Protein AF-A0A8E5NIB9-F1 (afdb_monomer_lite)

Foldseek 3Di:
DCPPVNVVVVVVVVVVVVVPPPPPPPDPPPPPPPPVLDQCADAQDWDDDQNWIWGAHRVNRDIDIDDDPHDPQPLPQAQADAQDWDDDQPWIWGQHNVSGHIDIDDDDHDPPRD

pLDDT: mean 79.32, std 16.33, range [44.59, 98.38]

Organism: Schistocerca gregaria (NCBI:txid7010)

Secondary structure (DSSP, 8-state):
---HHHHHHHHHHHHHHHHTT-------------------S-TT-EEEETTEEEEE-TTSS-EEE----------------TT-EEEETTEEEEE-TTSS-EEE--PPPPTT--

Radius of gyration: 38.06 Å; chains: 1; bounding box: 43×53×111 Å

Structure (mmCIF, N/CA/C/O backbone):
data_AF-A0A8E5NIB9-F1
#
_entry.id   AF-A0A8E5NIB9-F1
#
loop_
_atom_site.group_PDB
_atom_site.id
_atom_site.type_symbol
_atom_site.label_atom_id
_atom_site.label_alt_id
_atom_site.label_comp_id
_atom_site.label_asym_id
_atom_site.label_entity_id
_atom_site.label_seq_id
_atom_site.pdbx_PDB_ins_code
_atom_site.Cartn_x
_atom_site.Cartn_y
_atom_site.Cartn_z
_atom_site.occupancy
_atom_site.B_iso_or_equiv
_atom_site.auth_seq_id
_atom_site.auth_comp_id
_atom_site.auth_asym_id
_atom_site.auth_atom_id
_atom_site.pdbx_PDB_model_num
ATOM 1 N N . MET A 1 1 ? 0.857 -34.762 -92.257 1.00 48.03 1 MET A N 1
ATOM 2 C CA . MET A 1 1 ? 1.531 -33.450 -92.155 1.00 48.03 1 MET A CA 1
ATOM 3 C C . MET A 1 1 ? 1.105 -32.789 -90.852 1.00 48.03 1 MET A C 1
ATOM 5 O O . MET A 1 1 ? 0.059 -32.159 -90.814 1.00 48.03 1 MET A O 1
ATOM 9 N N . VAL A 1 2 ? 1.856 -32.973 -89.764 1.00 44.59 2 VAL A N 1
ATOM 10 C CA . VAL A 1 2 ? 1.650 -32.146 -88.565 1.00 44.59 2 VAL A CA 1
ATOM 11 C C . VAL A 1 2 ? 2.333 -30.818 -88.863 1.00 44.59 2 VAL A C 1
ATOM 13 O O . VAL A 1 2 ? 3.548 -30.775 -89.050 1.00 44.59 2 VAL A O 1
ATOM 16 N N . SER A 1 3 ? 1.538 -29.764 -89.045 1.00 47.09 3 SER A N 1
ATOM 17 C CA . SER A 1 3 ? 2.038 -28.428 -89.373 1.00 47.09 3 SER A CA 1
ATOM 18 C C . SER A 1 3 ? 3.094 -28.003 -88.350 1.00 47.09 3 SER A C 1
ATOM 20 O O . SER A 1 3 ? 2.879 -28.143 -87.146 1.00 47.09 3 SER A O 1
ATOM 22 N N . ARG A 1 4 ? 4.226 -27.452 -88.806 1.00 57.16 4 ARG A N 1
ATOM 23 C CA . ARG A 1 4 ? 5.305 -26.946 -87.928 1.00 57.16 4 ARG A CA 1
ATOM 24 C C . ARG A 1 4 ? 4.785 -25.892 -86.934 1.00 57.16 4 ARG A C 1
ATOM 26 O O . ARG A 1 4 ? 5.357 -25.732 -85.862 1.00 57.16 4 ARG A O 1
ATOM 33 N N . THR A 1 5 ? 3.659 -25.246 -87.252 1.00 54.97 5 THR A N 1
ATOM 34 C CA . THR A 1 5 ? 2.921 -24.337 -86.361 1.00 54.97 5 THR A CA 1
ATOM 35 C C . THR A 1 5 ? 2.242 -25.049 -85.187 1.00 54.97 5 THR A C 1
ATOM 37 O O . THR A 1 5 ? 2.231 -24.510 -84.085 1.00 54.97 5 THR A O 1
ATOM 40 N N . ALA A 1 6 ? 1.738 -26.273 -85.378 1.00 57.00 6 ALA A N 1
ATOM 41 C CA . ALA A 1 6 ? 1.125 -27.074 -84.317 1.00 57.00 6 ALA A CA 1
ATOM 42 C C . ALA A 1 6 ? 2.178 -27.589 -83.323 1.00 57.00 6 ALA A C 1
ATOM 44 O O . ALA A 1 6 ? 1.946 -27.564 -82.121 1.00 57.00 6 ALA A O 1
ATOM 45 N N . ALA A 1 7 ? 3.364 -27.980 -83.805 1.00 60.34 7 ALA A N 1
ATOM 46 C CA . ALA A 1 7 ? 4.467 -28.406 -82.940 1.00 60.34 7 ALA A CA 1
ATOM 47 C C . ALA A 1 7 ? 5.007 -27.254 -82.068 1.00 60.34 7 ALA A C 1
ATOM 49 O O . ALA A 1 7 ? 5.250 -27.451 -80.879 1.00 60.34 7 ALA A O 1
ATOM 50 N N . LEU A 1 8 ? 5.133 -26.043 -82.631 1.00 59.66 8 LEU A N 1
ATOM 51 C CA . LEU A 1 8 ? 5.525 -24.844 -81.879 1.00 59.66 8 LEU A CA 1
ATOM 52 C C . LEU A 1 8 ? 4.464 -24.452 -80.836 1.00 59.66 8 LEU A C 1
ATOM 54 O O . LEU A 1 8 ? 4.809 -24.145 -79.700 1.00 59.66 8 LEU A O 1
ATOM 58 N N . ALA A 1 9 ? 3.177 -24.507 -81.200 1.00 59.38 9 ALA A N 1
ATOM 59 C CA . ALA A 1 9 ? 2.072 -24.201 -80.291 1.00 59.38 9 ALA A CA 1
ATOM 60 C C . ALA A 1 9 ? 1.988 -25.192 -79.116 1.00 59.38 9 ALA A C 1
ATOM 62 O O . ALA A 1 9 ? 1.795 -24.773 -77.980 1.00 59.38 9 ALA A O 1
ATOM 63 N N . VAL A 1 10 ? 2.203 -26.490 -79.360 1.00 61.59 10 VAL A N 1
ATOM 64 C CA . VAL A 1 10 ? 2.234 -27.521 -78.305 1.00 61.59 10 VAL A CA 1
ATOM 65 C C . VAL A 1 10 ? 3.425 -27.320 -77.358 1.00 61.59 10 VAL A C 1
ATOM 67 O O . VAL A 1 10 ? 3.265 -27.473 -76.149 1.00 61.59 10 VAL A O 1
ATOM 70 N N . LEU A 1 11 ? 4.591 -26.909 -77.875 1.00 62.16 11 LEU A N 1
ATOM 71 C CA . LEU A 1 11 ? 5.771 -26.605 -77.057 1.00 62.16 11 LEU A CA 1
ATOM 72 C C . LEU A 1 11 ? 5.550 -25.371 -76.164 1.00 62.16 11 LEU A C 1
ATOM 74 O O . LEU A 1 11 ? 5.923 -25.381 -74.995 1.00 62.16 11 LEU A O 1
ATOM 78 N N . VAL A 1 12 ? 4.904 -24.326 -76.694 1.00 61.62 12 VAL A N 1
ATOM 79 C CA . VAL A 1 12 ? 4.561 -23.110 -75.938 1.00 61.62 12 VAL A CA 1
ATOM 80 C C . VAL A 1 12 ? 3.513 -23.409 -74.863 1.00 61.62 12 VAL A C 1
ATOM 82 O O . VAL A 1 12 ? 3.677 -22.972 -73.730 1.00 61.62 12 VAL A O 1
ATOM 85 N N . VAL A 1 13 ? 2.483 -24.209 -75.162 1.00 62.38 13 VAL A N 1
ATOM 86 C CA . VAL A 1 13 ? 1.478 -24.635 -74.169 1.00 62.38 13 VAL A CA 1
ATOM 87 C C . VAL A 1 13 ? 2.112 -25.487 -73.064 1.00 62.38 13 VAL A C 1
ATOM 89 O O . VAL A 1 13 ? 1.822 -25.266 -71.892 1.00 62.38 13 VAL A O 1
ATOM 92 N N . ALA A 1 14 ? 3.027 -26.404 -73.401 1.00 61.72 14 ALA A N 1
ATOM 93 C CA . ALA A 1 14 ? 3.757 -27.200 -72.411 1.00 61.72 14 ALA A CA 1
ATOM 94 C C . ALA A 1 14 ? 4.663 -26.337 -71.509 1.00 61.72 14 ALA A C 1
ATOM 96 O O . ALA A 1 14 ? 4.704 -26.554 -70.300 1.00 61.72 14 ALA A O 1
ATOM 97 N N . LEU A 1 15 ? 5.340 -25.328 -72.071 1.00 62.53 15 LEU A N 1
ATOM 98 C CA . LEU A 1 15 ? 6.161 -24.373 -71.314 1.00 62.53 15 LEU A CA 1
ATOM 99 C C . LEU A 1 15 ? 5.321 -23.463 -70.403 1.00 62.53 15 LEU A C 1
ATOM 101 O O . LEU A 1 15 ? 5.733 -23.186 -69.279 1.00 62.53 15 LEU A O 1
ATOM 105 N N . VAL A 1 16 ? 4.134 -23.037 -70.851 1.00 59.69 16 VAL A N 1
ATOM 106 C CA . VAL A 1 16 ? 3.194 -22.247 -70.035 1.00 59.69 16 VAL A CA 1
ATOM 107 C C . VAL A 1 16 ? 2.632 -23.086 -68.881 1.00 59.69 16 VAL A C 1
ATOM 109 O O . VAL A 1 16 ? 2.581 -22.601 -67.756 1.00 59.69 16 VAL A O 1
ATOM 112 N N . LEU A 1 17 ? 2.289 -24.359 -69.116 1.00 55.16 17 LEU A N 1
ATOM 113 C CA . LEU A 1 17 ? 1.798 -25.272 -68.073 1.00 55.16 17 LEU A CA 1
ATOM 114 C C . LEU A 1 17 ? 2.870 -25.609 -67.020 1.00 55.16 17 LEU A C 1
ATOM 116 O O . LEU A 1 17 ? 2.547 -25.707 -65.838 1.00 55.16 17 LEU A O 1
ATOM 120 N N . LEU A 1 18 ? 4.142 -25.727 -67.421 1.00 55.50 18 LEU A N 1
ATOM 121 C CA . LEU A 1 18 ? 5.273 -25.938 -66.503 1.00 55.50 18 LEU A CA 1
ATOM 122 C C . LEU A 1 18 ? 5.557 -24.722 -65.601 1.00 55.50 18 LEU A C 1
ATOM 124 O O . LEU A 1 18 ? 6.131 -24.885 -64.527 1.00 55.50 18 LEU A O 1
ATOM 128 N N . ALA A 1 19 ? 5.136 -23.516 -65.996 1.00 57.28 19 ALA A N 1
ATOM 129 C CA . ALA A 1 19 ? 5.308 -22.294 -65.207 1.00 57.28 19 ALA A CA 1
ATOM 130 C C . ALA A 1 19 ? 4.188 -22.056 -64.168 1.00 57.28 19 ALA A C 1
ATOM 132 O O . ALA A 1 19 ? 4.348 -21.222 -63.276 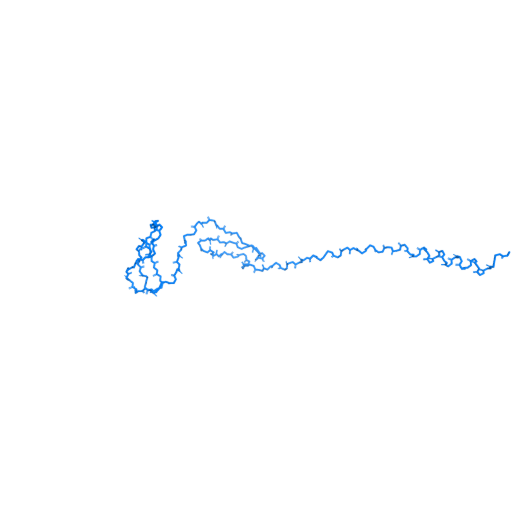1.00 57.28 19 ALA A O 1
ATOM 133 N N . CYS A 1 20 ? 3.065 -22.783 -64.242 1.00 56.25 20 CYS A N 1
ATOM 134 C CA . CYS A 1 20 ? 1.903 -22.590 -63.362 1.00 56.25 20 CYS A CA 1
ATOM 135 C C . CYS A 1 20 ? 2.015 -23.273 -61.983 1.00 56.25 20 CYS A C 1
ATOM 137 O O . CYS A 1 20 ? 1.131 -23.089 -61.150 1.00 56.25 20 CYS A O 1
ATOM 139 N N . CYS A 1 21 ? 3.076 -24.045 -61.715 1.00 52.44 21 CYS A N 1
ATOM 140 C CA . CYS A 1 21 ? 3.280 -24.732 -60.430 1.00 52.44 21 CYS A CA 1
ATOM 141 C C . CYS A 1 21 ? 4.036 -23.909 -59.373 1.00 52.44 21 CYS A C 1
ATOM 143 O O . CYS A 1 21 ? 4.394 -24.456 -58.331 1.00 52.44 21 CYS A O 1
ATOM 145 N N . ASN A 1 22 ? 4.235 -22.604 -59.580 1.00 60.31 22 ASN A N 1
ATOM 146 C CA . ASN A 1 22 ? 4.681 -21.719 -58.504 1.00 60.31 22 ASN A CA 1
ATOM 147 C C . ASN A 1 22 ? 3.487 -21.392 -57.601 1.00 60.31 22 ASN A C 1
ATOM 149 O O . ASN A 1 22 ? 2.918 -20.304 -57.634 1.00 60.31 22 ASN A O 1
ATOM 153 N N . ALA A 1 23 ? 3.072 -22.385 -56.818 1.00 57.72 23 ALA A N 1
ATOM 154 C CA . ALA A 1 23 ? 2.309 -22.135 -55.616 1.00 57.72 23 ALA A CA 1
ATOM 155 C C . ALA A 1 23 ? 3.243 -21.396 -54.655 1.00 57.72 23 ALA A C 1
ATOM 157 O O . ALA A 1 23 ? 4.061 -22.027 -53.994 1.00 57.72 23 ALA A O 1
ATOM 158 N N . ASP A 1 24 ? 3.147 -20.071 -54.593 1.00 60.97 24 ASP A N 1
ATOM 159 C CA . ASP A 1 24 ? 3.592 -19.353 -53.405 1.00 60.97 24 ASP A CA 1
ATOM 160 C C . ASP A 1 24 ? 2.634 -19.758 -52.278 1.00 60.97 24 ASP A C 1
ATOM 162 O O . ASP A 1 24 ? 1.449 -19.399 -52.326 1.00 60.97 24 ASP A O 1
ATOM 166 N N . PRO A 1 25 ? 3.071 -20.532 -51.265 1.00 57.53 25 PRO A N 1
ATOM 167 C CA . PRO A 1 25 ? 2.267 -20.654 -50.075 1.00 57.53 25 PRO A CA 1
ATOM 168 C C . PRO A 1 25 ? 2.284 -19.264 -49.454 1.00 57.53 25 PRO A C 1
ATOM 170 O O . PRO A 1 25 ? 3.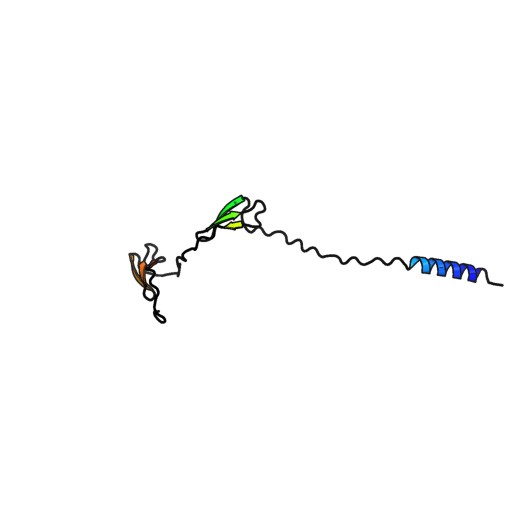318 -18.806 -48.971 1.00 57.53 25 PRO A O 1
ATOM 173 N N . ALA A 1 26 ? 1.142 -18.580 -49.494 1.00 59.88 26 ALA A N 1
ATOM 174 C CA . ALA A 1 26 ? 0.896 -17.433 -48.646 1.00 59.88 26 ALA A CA 1
ATOM 175 C C . ALA A 1 26 ? 1.165 -17.883 -47.205 1.00 59.88 26 ALA A C 1
ATOM 177 O O . ALA A 1 26 ? 0.319 -18.499 -46.554 1.00 59.88 26 ALA A O 1
ATOM 178 N N . ALA A 1 27 ? 2.391 -17.646 -46.739 1.00 63.06 27 ALA A N 1
ATOM 179 C CA . ALA A 1 27 ? 2.744 -17.808 -45.352 1.00 63.06 27 ALA A CA 1
ATOM 180 C C . ALA A 1 27 ? 1.766 -16.916 -44.585 1.00 63.06 27 ALA A C 1
ATOM 182 O O . ALA A 1 27 ? 1.610 -15.743 -44.943 1.00 63.06 27 ALA A O 1
ATOM 183 N N . PRO A 1 28 ? 1.054 -17.435 -43.573 1.00 62.03 28 PRO A N 1
ATOM 184 C CA . PRO A 1 28 ? 0.247 -16.568 -42.748 1.00 62.03 28 PRO A CA 1
ATOM 185 C C . PRO A 1 28 ? 1.220 -15.591 -42.097 1.00 62.03 28 PRO A C 1
ATOM 187 O O . P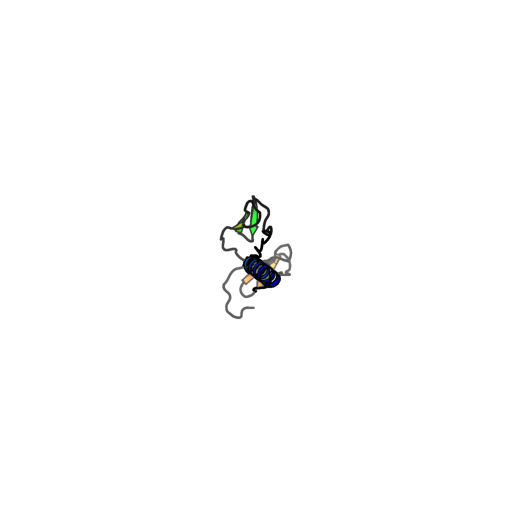RO A 1 28 ? 2.073 -16.001 -41.308 1.00 62.03 28 PRO A O 1
ATOM 190 N N . GLU A 1 29 ? 1.125 -14.308 -42.448 1.00 63.31 29 GLU A N 1
ATOM 191 C CA . GLU A 1 29 ? 1.809 -13.257 -41.714 1.00 63.31 29 GLU A CA 1
ATOM 192 C C . GLU A 1 29 ? 1.302 -13.330 -40.275 1.00 63.31 29 GLU A C 1
ATOM 194 O O . GLU A 1 29 ? 0.237 -12.811 -39.923 1.00 63.31 29 GLU A O 1
ATOM 199 N N . THR A 1 30 ? 2.040 -14.031 -39.416 1.00 65.19 30 THR A N 1
ATOM 200 C CA . THR A 1 30 ? 1.823 -13.966 -37.983 1.00 65.19 30 THR A CA 1
ATOM 201 C C . THR A 1 30 ? 2.080 -12.522 -37.610 1.00 65.19 30 THR A C 1
ATOM 203 O O . THR A 1 30 ? 3.230 -12.102 -37.491 1.00 65.19 30 THR A O 1
ATOM 206 N N . LYS A 1 31 ? 1.009 -11.739 -37.452 1.00 69.50 31 LYS A N 1
ATOM 207 C CA . LYS A 1 31 ? 1.069 -10.428 -36.814 1.00 69.50 31 LYS A CA 1
ATOM 208 C C . LYS A 1 31 ? 1.552 -10.655 -35.387 1.00 69.50 31 LYS A C 1
ATOM 210 O O . LYS A 1 31 ? 0.748 -10.806 -34.466 1.00 69.50 31 LYS A O 1
ATOM 215 N N . VAL A 1 32 ? 2.870 -10.720 -35.204 1.00 70.94 32 VAL A N 1
ATOM 216 C CA . VAL A 1 32 ? 3.506 -10.719 -33.894 1.00 70.94 32 VAL A CA 1
ATOM 217 C C . VAL A 1 32 ? 3.113 -9.389 -33.284 1.00 70.94 32 VAL A C 1
ATOM 219 O O . VAL A 1 32 ? 3.613 -8.331 -33.662 1.00 70.94 32 VAL A O 1
ATOM 222 N N . ARG A 1 33 ? 2.141 -9.425 -32.372 1.00 71.31 33 ARG A N 1
ATOM 223 C CA . ARG A 1 33 ? 1.810 -8.269 -31.552 1.00 71.31 33 ARG A CA 1
ATOM 224 C C . ARG A 1 33 ? 3.011 -8.036 -30.650 1.00 71.31 33 ARG A C 1
ATOM 226 O O . ARG A 1 33 ? 3.057 -8.555 -29.538 1.00 71.31 33 ARG A O 1
ATOM 233 N N . VAL A 1 34 ? 3.978 -7.257 -31.128 1.00 64.06 34 VAL A N 1
ATOM 234 C CA . VAL A 1 34 ? 5.013 -6.663 -30.288 1.00 64.06 34 VAL A CA 1
ATOM 235 C C . VAL A 1 34 ? 4.276 -5.678 -29.388 1.00 64.06 34 VAL A C 1
ATOM 237 O O . VAL A 1 34 ? 4.127 -4.499 -29.701 1.00 64.06 34 VAL A O 1
ATOM 240 N N . ARG A 1 35 ? 3.717 -6.179 -28.280 1.00 69.88 35 ARG A N 1
ATOM 241 C CA . ARG A 1 35 ? 3.272 -5.313 -27.196 1.00 69.88 35 ARG A CA 1
ATOM 242 C C . ARG A 1 35 ? 4.542 -4.641 -26.709 1.00 69.88 35 ARG A C 1
ATOM 244 O O . ARG A 1 35 ? 5.340 -5.272 -26.021 1.00 69.88 35 ARG A O 1
ATOM 251 N N . ARG A 1 36 ? 4.760 -3.392 -27.130 1.00 69.94 36 ARG A N 1
ATOM 252 C CA . ARG A 1 36 ? 5.786 -2.531 -26.545 1.00 69.94 36 ARG A CA 1
ATOM 253 C C . ARG A 1 36 ? 5.582 -2.635 -25.042 1.00 69.94 36 ARG A C 1
ATOM 255 O O . ARG A 1 36 ? 4.500 -2.301 -24.566 1.00 69.94 36 ARG A O 1
ATOM 262 N N . ALA A 1 37 ? 6.546 -3.228 -24.343 1.00 68.38 37 ALA A N 1
ATOM 263 C CA . ALA A 1 37 ? 6.388 -3.515 -22.932 1.00 68.38 37 ALA A CA 1
ATOM 264 C C . ALA A 1 37 ? 6.214 -2.174 -22.217 1.00 68.38 37 ALA A C 1
ATOM 266 O O . ALA A 1 37 ? 7.130 -1.351 -22.177 1.00 68.38 37 ALA A O 1
ATOM 267 N N . GLU A 1 38 ? 4.986 -1.901 -21.788 1.00 81.38 38 GLU A N 1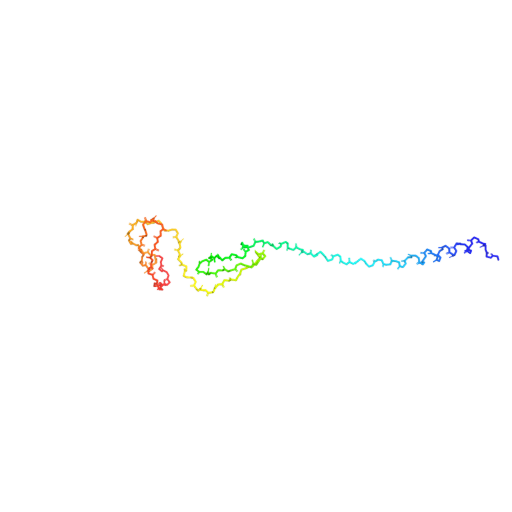
ATOM 268 C CA . GLU A 1 38 ? 4.637 -0.625 -21.191 1.00 81.38 38 GLU A CA 1
ATOM 269 C C . GLU A 1 38 ? 5.388 -0.508 -19.867 1.00 81.38 38 GLU A C 1
ATOM 271 O O . GLU A 1 38 ? 5.370 -1.431 -19.045 1.00 81.38 38 GLU A O 1
ATOM 276 N N . LYS A 1 39 ? 6.103 0.605 -19.679 1.00 83.81 39 LYS A N 1
ATOM 277 C CA . LYS A 1 39 ? 6.808 0.849 -18.423 1.00 83.81 39 LYS A CA 1
ATOM 278 C C . LYS A 1 39 ? 5.769 1.007 -17.319 1.00 83.81 39 LYS A C 1
ATOM 280 O O . LYS A 1 39 ? 5.009 1.969 -17.304 1.00 83.81 39 LYS A O 1
ATOM 285 N N . ARG A 1 40 ? 5.758 0.052 -16.397 1.00 90.88 40 ARG A N 1
ATOM 286 C CA . ARG A 1 40 ? 4.838 -0.039 -15.262 1.00 90.88 40 ARG A CA 1
ATOM 287 C C . ARG A 1 40 ? 5.439 0.523 -13.976 1.00 90.88 40 ARG A C 1
ATOM 289 O O . ARG A 1 40 ? 4.703 0.875 -13.059 1.00 90.88 40 ARG A O 1
ATOM 296 N N . CYS A 1 41 ? 6.765 0.587 -13.900 1.00 95.75 41 CYS A N 1
ATOM 297 C CA . CYS A 1 41 ? 7.511 1.165 -12.788 1.00 95.75 41 CYS A CA 1
ATOM 298 C C . CYS A 1 41 ? 8.883 1.676 -13.253 1.00 95.75 41 CYS A C 1
ATOM 300 O O . CYS A 1 41 ? 9.357 1.330 -14.337 1.00 95.75 41 CYS A O 1
ATOM 302 N N . THR A 1 42 ? 9.529 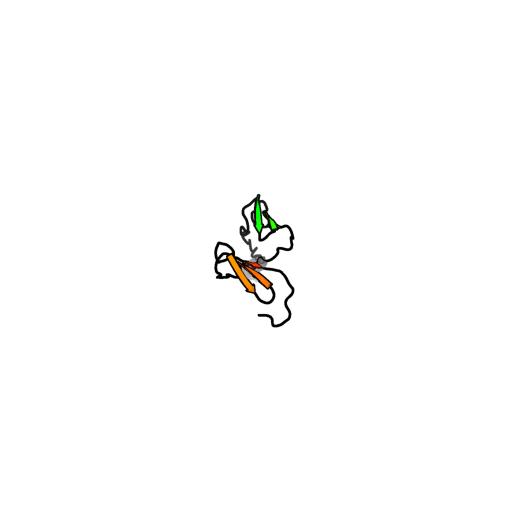2.513 -12.438 1.00 96.62 42 THR A N 1
ATOM 303 C CA . THR A 1 42 ? 10.879 3.011 -12.730 1.00 96.62 42 THR A CA 1
ATOM 304 C C . THR A 1 42 ? 11.899 1.876 -12.560 1.00 96.62 42 THR A C 1
ATOM 306 O O . THR A 1 42 ? 11.975 1.305 -11.467 1.00 96.62 42 THR A O 1
ATOM 309 N N . PRO A 1 43 ? 12.692 1.545 -13.597 1.00 97.38 43 PRO A N 1
ATOM 310 C CA . PRO A 1 43 ? 13.701 0.491 -13.544 1.00 97.38 43 PRO A CA 1
ATOM 311 C C . PRO A 1 43 ? 14.588 0.504 -12.302 1.00 97.38 43 PRO A C 1
ATOM 313 O O . PRO A 1 43 ? 15.087 1.557 -11.913 1.00 97.38 43 PRO A O 1
ATOM 316 N N . ASN A 1 44 ? 14.820 -0.676 -11.719 1.00 96.75 44 ASN A N 1
ATOM 317 C CA . ASN A 1 44 ? 15.693 -0.886 -10.553 1.00 96.75 44 ASN A CA 1
ATOM 318 C C . ASN A 1 44 ? 15.348 -0.035 -9.315 1.00 96.75 44 ASN A C 1
ATOM 320 O O . ASN A 1 44 ? 16.195 0.170 -8.447 1.00 96.75 44 ASN A O 1
ATOM 324 N N . THR A 1 45 ? 14.117 0.469 -9.210 1.00 98.06 45 THR A N 1
ATOM 325 C CA . THR A 1 45 ? 13.679 1.224 -8.029 1.00 98.06 45 THR A CA 1
ATOM 326 C C . THR A 1 45 ? 12.931 0.351 -7.030 1.00 98.06 45 THR A C 1
ATOM 328 O O . THR A 1 45 ? 12.329 -0.669 -7.377 1.00 98.06 45 THR A O 1
ATOM 331 N N . THR A 1 46 ? 12.949 0.789 -5.771 1.00 97.94 46 THR A N 1
ATOM 332 C CA . THR A 1 46 ? 12.080 0.269 -4.714 1.00 97.94 46 THR A CA 1
ATOM 333 C C . THR A 1 46 ? 11.040 1.324 -4.366 1.00 97.94 46 THR A C 1
ATOM 335 O O . THR A 1 46 ? 11.377 2.490 -4.174 1.00 97.94 46 THR A O 1
ATOM 338 N N . PHE A 1 47 ? 9.777 0.921 -4.274 1.00 97.19 47 PHE A N 1
ATOM 339 C CA . PHE A 1 47 ? 8.660 1.815 -3.977 1.00 97.19 47 PHE A CA 1
ATOM 340 C C . PHE A 1 47 ? 7.667 1.165 -3.013 1.00 97.19 47 PHE A C 1
ATOM 342 O O . PHE A 1 47 ? 7.734 -0.033 -2.722 1.00 97.19 47 PHE A O 1
ATOM 349 N N . LYS A 1 48 ? 6.744 1.971 -2.486 1.00 94.75 48 LYS A N 1
ATOM 350 C CA . LYS A 1 48 ? 5.657 1.502 -1.625 1.00 94.75 48 LYS A CA 1
ATOM 351 C C . LYS A 1 48 ? 4.355 1.449 -2.410 1.00 94.75 48 LYS A C 1
ATOM 353 O O . LYS A 1 48 ? 3.971 2.437 -3.028 1.00 94.75 48 LYS A O 1
ATOM 358 N N . LYS A 1 49 ? 3.675 0.305 -2.356 1.00 90.75 49 LYS A N 1
ATOM 359 C CA . LYS A 1 49 ? 2.279 0.162 -2.775 1.00 90.75 49 LYS A CA 1
ATOM 360 C C . LYS A 1 49 ? 1.486 -0.244 -1.545 1.00 90.75 49 LYS A C 1
ATOM 362 O O . LYS A 1 49 ? 1.713 -1.322 -0.995 1.00 90.75 49 LYS A O 1
ATOM 367 N N . ASP A 1 50 ? 0.625 0.649 -1.077 1.00 88.19 50 ASP A N 1
ATOM 368 C CA . ASP A 1 50 ? 0.013 0.545 0.246 1.00 88.19 50 ASP A CA 1
ATOM 369 C C . ASP A 1 50 ? 1.101 0.386 1.328 1.00 88.19 50 ASP A C 1
ATOM 371 O O . ASP A 1 50 ? 2.066 1.149 1.385 1.00 88.19 50 ASP A O 1
ATOM 375 N N . CYS A 1 51 ? 0.986 -0.628 2.183 1.00 91.12 51 CYS A N 1
ATOM 376 C CA . CYS A 1 51 ? 2.001 -0.975 3.175 1.00 91.12 51 CYS A CA 1
ATOM 377 C C . CYS A 1 51 ? 3.122 -1.882 2.628 1.00 91.12 51 CYS A C 1
ATOM 379 O O . CYS A 1 51 ? 4.097 -2.153 3.339 1.00 91.12 51 CYS A O 1
ATOM 381 N N . ASN A 1 52 ? 2.999 -2.366 1.390 1.00 95.31 52 ASN A N 1
ATOM 382 C CA . ASN A 1 52 ? 3.927 -3.319 0.799 1.00 95.31 52 ASN A CA 1
ATOM 383 C C . ASN A 1 52 ? 5.130 -2.630 0.159 1.00 95.31 52 ASN A C 1
ATOM 385 O O . ASN A 1 52 ? 5.011 -1.578 -0.467 1.00 95.31 52 ASN A O 1
ATOM 389 N N . THR A 1 53 ? 6.305 -3.238 0.326 1.00 97.50 53 THR A N 1
ATOM 390 C CA . THR A 1 53 ? 7.524 -2.834 -0.384 1.00 97.50 53 THR A CA 1
ATOM 391 C C . THR A 1 53 ? 7.583 -3.587 -1.699 1.00 97.50 53 THR A C 1
ATOM 393 O O . THR A 1 53 ? 7.461 -4.811 -1.694 1.00 97.50 53 THR A O 1
ATOM 396 N N . CYS A 1 54 ? 7.785 -2.867 -2.796 1.00 98.25 54 CYS A N 1
ATOM 397 C CA . CYS A 1 54 ? 7.886 -3.421 -4.136 1.00 98.25 54 CYS A CA 1
ATOM 398 C C . CYS A 1 54 ? 9.243 -3.096 -4.755 1.00 98.25 54 CYS A C 1
ATOM 400 O O . CYS A 1 54 ? 9.714 -1.967 -4.625 1.00 98.25 54 CYS A O 1
ATOM 402 N N . SER A 1 55 ? 9.828 -4.051 -5.473 1.00 98.38 55 SER A N 1
ATOM 403 C CA . SER A 1 55 ? 11.059 -3.871 -6.249 1.00 98.38 55 SER A CA 1
ATOM 404 C C . SER A 1 55 ? 10.754 -4.028 -7.735 1.00 98.38 55 SER A C 1
ATOM 406 O O . SER A 1 55 ? 10.171 -5.031 -8.150 1.00 98.38 55 SER A O 1
ATOM 408 N N . CYS A 1 56 ? 11.117 -3.017 -8.522 1.00 98.31 56 CYS A N 1
ATOM 409 C CA . CYS A 1 56 ? 10.922 -2.988 -9.966 1.00 98.31 56 CYS A CA 1
ATOM 410 C C . CYS A 1 56 ? 12.087 -3.677 -10.688 1.00 98.31 56 CYS A C 1
ATOM 412 O O . CYS A 1 56 ? 13.248 -3.484 -10.323 1.00 98.31 56 CYS A O 1
ATOM 414 N N . ASN A 1 57 ? 11.787 -4.452 -11.731 1.00 96.69 57 ASN A N 1
ATOM 415 C CA . ASN A 1 57 ? 12.810 -5.093 -12.552 1.00 96.69 57 ASN A CA 1
ATOM 416 C C . ASN A 1 57 ? 13.598 -4.074 -13.402 1.00 96.69 57 ASN A C 1
ATOM 418 O O . ASN A 1 57 ? 13.239 -2.901 -13.519 1.00 96.69 57 ASN A O 1
ATOM 422 N N . LYS A 1 58 ? 14.684 -4.542 -14.023 1.00 97.00 58 LYS A N 1
ATOM 423 C CA . LYS A 1 58 ? 15.578 -3.724 -14.859 1.00 97.00 58 LYS A CA 1
ATOM 424 C C . LYS A 1 58 ? 14.882 -3.097 -16.071 1.00 97.00 58 LYS A C 1
ATOM 426 O O . LYS A 1 58 ? 15.262 -2.010 -16.490 1.00 97.00 58 LYS A O 1
ATOM 431 N N . ASP A 1 59 ? 13.860 -3.750 -16.611 1.00 94.31 59 ASP A N 1
ATOM 432 C CA . ASP A 1 59 ? 13.172 -3.269 -17.814 1.00 94.31 59 ASP A CA 1
ATOM 433 C C . ASP A 1 59 ? 12.026 -2.297 -17.491 1.00 94.31 59 ASP A C 1
ATOM 435 O O . ASP A 1 59 ? 11.484 -1.642 -18.381 1.00 94.31 59 ASP A O 1
ATOM 439 N N . GLY A 1 60 ? 11.657 -2.166 -16.211 1.00 95.19 60 GLY A N 1
ATOM 440 C CA . GLY A 1 60 ? 10.550 -1.316 -15.774 1.00 95.19 60 GLY A CA 1
ATOM 441 C C . GLY A 1 60 ? 9.167 -1.900 -16.066 1.00 95.19 60 GLY A C 1
ATOM 442 O O . GLY A 1 60 ? 8.176 -1.177 -16.032 1.00 95.19 60 GLY A O 1
ATOM 443 N N . THR A 1 61 ? 9.078 -3.186 -16.397 1.00 95.62 61 THR A N 1
ATOM 444 C CA . THR A 1 61 ? 7.865 -3.845 -16.911 1.00 95.62 61 THR A CA 1
ATOM 445 C C . THR A 1 61 ? 7.117 -4.634 -15.839 1.00 95.62 61 THR A C 1
ATOM 447 O O . THR A 1 61 ? 5.911 -4.860 -15.956 1.00 95.62 61 THR A O 1
ATOM 450 N N . ALA A 1 62 ? 7.808 -5.027 -14.767 1.00 95.25 62 ALA A N 1
ATOM 451 C CA . ALA A 1 62 ? 7.251 -5.817 -13.680 1.00 95.25 62 ALA A CA 1
ATOM 452 C C . ALA A 1 62 ? 7.832 -5.395 -12.327 1.00 95.25 62 ALA A C 1
ATOM 454 O O . ALA A 1 62 ? 8.971 -4.941 -12.229 1.00 95.25 62 ALA A O 1
ATOM 455 N N . ALA A 1 63 ? 7.046 -5.593 -11.272 1.00 97.00 63 ALA A N 1
ATOM 456 C CA . ALA A 1 63 ? 7.492 -5.420 -9.899 1.00 97.00 63 ALA A CA 1
ATOM 457 C C . ALA A 1 63 ? 7.021 -6.592 -9.041 1.00 97.00 63 ALA A C 1
ATOM 459 O O . ALA A 1 63 ? 5.915 -7.101 -9.231 1.00 97.00 63 ALA A O 1
ATOM 460 N N . VAL A 1 64 ? 7.852 -6.982 -8.077 1.00 97.19 64 VAL A N 1
ATOM 461 C CA . VAL A 1 64 ? 7.513 -7.967 -7.045 1.00 97.19 64 VAL A CA 1
ATOM 462 C C . VAL A 1 64 ? 7.329 -7.225 -5.732 1.00 97.19 64 VAL A C 1
ATOM 464 O O . VAL A 1 64 ? 8.167 -6.402 -5.371 1.00 97.19 64 VAL A O 1
ATOM 467 N N . CYS A 1 65 ? 6.232 -7.500 -5.032 1.00 97.88 65 CYS A N 1
ATOM 468 C CA . CYS A 1 65 ? 5.885 -6.840 -3.779 1.00 97.88 65 CYS A CA 1
ATOM 469 C C . CYS A 1 65 ? 5.828 -7.841 -2.626 1.00 97.88 65 CYS A C 1
ATOM 471 O O . CYS A 1 65 ? 5.471 -9.003 -2.819 1.00 97.88 65 CYS A O 1
ATOM 473 N N . THR A 1 66 ? 6.106 -7.375 -1.408 1.00 97.31 66 THR A N 1
ATOM 474 C CA . THR A 1 66 ? 5.744 -8.124 -0.197 1.00 97.31 66 THR A CA 1
ATOM 475 C C . THR A 1 66 ? 4.228 -8.359 -0.143 1.00 97.31 66 THR A C 1
ATOM 477 O O . THR A 1 66 ? 3.463 -7.607 -0.744 1.00 97.31 66 THR A O 1
ATOM 480 N N . LEU A 1 67 ? 3.786 -9.371 0.609 1.00 94.81 67 LEU A N 1
ATOM 481 C CA . LEU A 1 67 ? 2.368 -9.721 0.781 1.00 94.81 67 LEU A CA 1
ATOM 482 C C . LEU A 1 67 ? 1.886 -9.456 2.215 1.00 94.81 67 LEU A C 1
ATOM 484 O O . LEU A 1 67 ? 1.308 -10.314 2.875 1.00 94.81 67 LEU A O 1
ATOM 488 N N . LYS A 1 68 ? 2.164 -8.260 2.735 1.00 93.75 68 LYS A N 1
ATOM 489 C CA . LYS A 1 68 ? 1.630 -7.815 4.024 1.00 93.75 68 LYS A CA 1
ATOM 490 C C . LYS A 1 68 ? 0.139 -7.525 3.864 1.00 93.75 68 LYS A C 1
ATOM 492 O O . LYS A 1 68 ? -0.258 -6.811 2.940 1.00 93.75 68 LYS A O 1
ATOM 497 N N . GLY A 1 69 ? -0.665 -8.031 4.798 1.00 88.19 69 GLY A N 1
ATOM 498 C CA . GLY A 1 69 ? -2.059 -7.629 4.955 1.00 88.19 69 GLY A CA 1
ATOM 499 C C . GLY A 1 69 ? -2.120 -6.162 5.362 1.00 88.19 69 GLY A C 1
ATOM 500 O O . GLY A 1 69 ? -1.881 -5.818 6.520 1.00 88.19 69 GLY A O 1
ATOM 501 N N . CYS A 1 70 ? -2.380 -5.283 4.397 1.00 85.94 70 CYS A N 1
ATOM 502 C CA . CYS A 1 70 ? -2.460 -3.861 4.673 1.00 85.94 70 CYS A CA 1
ATOM 503 C C . CYS A 1 70 ? -3.793 -3.555 5.336 1.00 85.94 70 CYS A C 1
ATOM 505 O O . CYS A 1 70 ? -4.858 -3.752 4.758 1.00 85.94 70 CYS A O 1
ATOM 507 N N . LEU A 1 71 ? -3.723 -3.040 6.560 1.00 76.44 71 LEU A N 1
ATOM 508 C CA . LEU A 1 71 ? -4.881 -2.447 7.198 1.00 76.44 71 LEU A CA 1
ATOM 509 C C . LEU A 1 71 ? -5.299 -1.257 6.339 1.00 76.44 71 LEU A C 1
ATOM 511 O O . LEU A 1 71 ? -4.550 -0.281 6.260 1.00 76.44 71 LEU A O 1
ATOM 515 N N . SER A 1 72 ? -6.472 -1.328 5.709 1.00 62.88 72 SER A N 1
ATOM 516 C CA . SER A 1 72 ? -7.087 -0.152 5.113 1.00 62.88 72 SER A CA 1
ATOM 517 C C . SER A 1 72 ? -7.230 0.871 6.235 1.00 62.88 72 SER 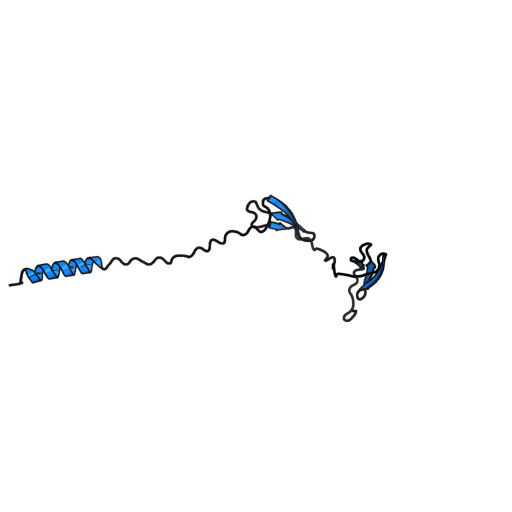A C 1
ATOM 519 O O . SER A 1 72 ? -8.105 0.758 7.099 1.00 62.88 72 SER A O 1
ATOM 521 N N . ARG A 1 73 ? -6.350 1.874 6.272 1.00 58.28 73 ARG A N 1
ATOM 522 C CA . ARG A 1 73 ? -6.756 3.149 6.844 1.00 58.28 73 ARG A CA 1
ATOM 523 C C . ARG A 1 73 ? -7.833 3.591 5.880 1.00 58.28 73 ARG A C 1
ATOM 525 O O . ARG A 1 73 ? -7.509 4.006 4.775 1.00 58.28 73 ARG A O 1
ATOM 532 N N . SER A 1 74 ? -9.086 3.327 6.235 1.00 57.00 74 SER A N 1
ATOM 533 C CA . SER A 1 74 ? -10.224 3.901 5.543 1.00 57.00 74 SER A CA 1
ATOM 534 C C . SER A 1 74 ? -10.008 5.402 5.638 1.00 57.00 74 SER A C 1
ATOM 536 O O . SER A 1 74 ? -10.366 6.031 6.625 1.00 57.00 74 SER A O 1
ATOM 538 N N . THR A 1 75 ? -9.336 5.983 4.651 1.00 54.94 75 THR A N 1
ATOM 539 C CA . THR A 1 75 ? -9.364 7.415 4.411 1.00 54.94 75 THR A CA 1
ATOM 540 C C . THR A 1 75 ? -10.700 7.686 3.739 1.00 54.94 75 THR A C 1
ATOM 542 O O . THR A 1 75 ? -10.757 8.205 2.627 1.00 54.94 75 THR A O 1
ATOM 545 N N . ARG A 1 76 ? -11.803 7.269 4.379 1.00 58.25 76 ARG A N 1
ATOM 546 C CA . ARG A 1 76 ? -13.064 7.950 4.143 1.00 58.25 76 ARG A CA 1
ATOM 547 C C . ARG A 1 76 ? -12.762 9.401 4.454 1.00 58.25 76 ARG A C 1
ATOM 549 O O . ARG A 1 76 ? -12.175 9.698 5.493 1.00 58.25 76 ARG A O 1
ATOM 556 N N . ALA A 1 77 ? -13.059 10.273 3.503 1.00 60.59 77 ALA A N 1
ATOM 557 C CA . ALA A 1 77 ? -12.951 11.697 3.730 1.00 60.59 77 ALA A CA 1
ATOM 558 C C . ALA A 1 77 ? -13.928 12.030 4.864 1.00 60.59 77 ALA A C 1
ATOM 560 O O . ALA A 1 77 ? -15.137 12.069 4.655 1.00 60.59 77 ALA A O 1
ATOM 561 N N . VAL A 1 78 ? -13.405 12.168 6.079 1.00 69.56 78 VAL A N 1
ATOM 562 C CA . VAL A 1 78 ? -14.175 12.573 7.249 1.00 69.56 78 VAL A CA 1
ATOM 563 C C . VAL A 1 78 ? -13.954 14.061 7.396 1.00 69.56 78 VAL A C 1
ATOM 565 O O . VAL A 1 78 ? -12.828 14.470 7.619 1.00 69.56 78 VAL A O 1
ATOM 568 N N . ALA A 1 79 ? -15.003 14.869 7.297 1.00 84.44 79 ALA A N 1
ATOM 569 C CA . ALA A 1 79 ? -14.954 16.229 7.814 1.00 84.44 79 ALA A CA 1
ATOM 570 C C . ALA A 1 79 ? -15.357 16.175 9.291 1.00 84.44 79 ALA A C 1
ATOM 572 O O . ALA A 1 79 ? -16.496 15.841 9.614 1.00 84.44 79 ALA A O 1
ATOM 573 N N . CYS A 1 80 ? -14.418 16.455 10.189 1.00 90.06 80 CYS A N 1
ATOM 574 C CA . CYS A 1 80 ? -14.664 16.480 11.627 1.00 90.06 80 CYS A CA 1
ATOM 575 C C . CYS A 1 80 ? -13.958 17.668 12.277 1.00 90.06 80 CYS A C 1
ATOM 577 O O . CYS A 1 80 ? -12.984 18.203 11.749 1.00 90.06 80 CYS A O 1
ATOM 579 N N . THR A 1 81 ? -14.438 18.078 13.448 1.00 94.50 81 THR A N 1
ATOM 580 C CA . THR A 1 81 ? -13.784 19.131 14.228 1.00 94.50 81 THR A CA 1
ATOM 581 C C . THR A 1 81 ? -12.484 18.585 14.831 1.00 94.50 81 THR A C 1
ATOM 583 O O . THR A 1 81 ? -12.547 17.594 15.571 1.00 94.50 81 THR A O 1
ATOM 586 N N . PRO A 1 82 ? -11.312 19.195 14.568 1.00 95.94 82 PRO A N 1
ATOM 587 C CA . PRO A 1 82 ? -10.032 18.720 15.087 1.00 95.94 82 PRO A CA 1
ATOM 588 C C . PRO A 1 82 ? -10.049 18.437 16.594 1.00 95.94 82 PRO A C 1
ATOM 590 O O . PRO A 1 82 ? -10.570 19.220 17.385 1.00 95.94 82 PRO A O 1
ATOM 593 N N . GLY A 1 83 ? -9.491 17.292 16.996 1.00 93.00 83 GLY A N 1
ATOM 594 C CA . GLY A 1 83 ? -9.390 16.885 18.402 1.00 93.00 83 GLY A CA 1
ATOM 595 C C . GLY A 1 83 ? -10.675 16.333 19.031 1.00 93.00 83 GLY A C 1
ATOM 596 O O . GLY A 1 83 ? -10.606 15.772 20.126 1.00 93.00 83 GLY A O 1
ATOM 597 N N . THR A 1 84 ? -11.822 16.426 18.354 1.00 95.50 84 THR A N 1
ATOM 598 C CA . THR A 1 84 ? -13.089 15.870 18.855 1.00 95.50 84 THR A CA 1
ATOM 599 C C . THR A 1 84 ? -13.174 14.355 18.682 1.00 95.50 84 THR A C 1
ATOM 601 O O . THR A 1 84 ? -12.354 13.735 17.998 1.00 95.50 84 THR A O 1
ATOM 604 N N . THR A 1 85 ? -14.178 13.744 19.315 1.00 95.06 85 THR A N 1
ATOM 605 C CA . THR A 1 85 ? -14.521 12.335 19.097 1.00 95.06 85 THR A CA 1
ATOM 606 C C . THR A 1 85 ? -15.875 12.214 18.414 1.00 95.06 85 THR A C 1
ATOM 608 O O . THR A 1 85 ? -16.762 13.033 18.638 1.00 95.06 85 THR A O 1
ATOM 611 N N . TYR A 1 86 ? -16.023 11.198 17.572 1.00 91.38 86 TYR A N 1
ATOM 612 C CA . TYR A 1 86 ? -17.262 10.884 16.864 1.00 91.38 86 TYR A CA 1
ATOM 613 C C . TYR A 1 86 ? -17.446 9.368 16.783 1.00 91.38 86 TYR A C 1
ATOM 615 O O . TYR A 1 86 ? -16.524 8.605 17.080 1.00 91.38 86 TYR A O 1
ATOM 623 N N . LYS A 1 87 ? -18.646 8.921 16.411 1.00 90.06 87 LYS A N 1
ATOM 624 C CA . LYS A 1 87 ? -18.923 7.507 16.150 1.00 90.06 87 LYS A CA 1
ATOM 625 C C . LYS A 1 87 ? -19.042 7.266 14.652 1.00 90.06 87 LYS A C 1
ATOM 627 O O . LYS A 1 87 ? -19.707 8.031 13.964 1.00 90.06 87 LYS A O 1
ATOM 632 N N . GLU A 1 88 ? -18.411 6.200 14.180 1.00 85.25 88 GLU A N 1
ATOM 633 C CA . GLU A 1 88 ? -18.651 5.625 12.857 1.00 85.25 88 GLU A CA 1
ATOM 634 C C . GLU A 1 88 ? -19.136 4.194 13.082 1.00 85.25 88 GLU A C 1
ATOM 636 O O . GLU A 1 88 ? -18.397 3.353 13.611 1.00 85.25 88 GLU A O 1
ATOM 641 N N . GLN A 1 89 ? -20.402 3.928 12.749 1.00 88.38 89 GLN A N 1
ATOM 642 C CA . GLN A 1 89 ? -21.089 2.704 13.154 1.00 88.38 89 GLN A CA 1
ATOM 643 C C . GLN A 1 89 ? -20.960 2.484 14.679 1.00 88.38 89 GLN A C 1
ATOM 645 O O . GLN A 1 89 ? -21.236 3.367 15.493 1.00 88.38 89 GLN A O 1
ATOM 650 N N . CYS A 1 90 ? -20.490 1.309 15.099 1.00 91.75 90 CYS A N 1
ATOM 651 C CA . CYS A 1 90 ? -20.240 0.988 16.501 1.00 91.75 90 CYS A CA 1
ATOM 652 C C . CYS A 1 90 ? -18.862 1.441 17.022 1.00 91.75 90 CYS A C 1
ATOM 654 O O . CYS A 1 90 ? -18.556 1.245 18.204 1.00 91.75 90 CYS A O 1
ATOM 656 N N . ASN A 1 91 ? -18.004 1.999 16.163 1.00 92.00 91 ASN A N 1
ATOM 657 C CA . ASN A 1 91 ? -16.640 2.369 16.516 1.00 92.00 91 ASN A CA 1
ATOM 658 C C . ASN A 1 91 ? -16.542 3.829 16.949 1.00 92.00 91 ASN A C 1
ATOM 660 O O . ASN A 1 91 ? -17.205 4.705 16.404 1.00 92.00 91 ASN A O 1
ATOM 664 N N . VAL A 1 92 ? -15.690 4.086 17.942 1.00 92.94 92 VAL A N 1
ATOM 665 C CA . VAL A 1 92 ? -15.390 5.442 18.410 1.00 92.94 92 VAL A CA 1
ATOM 666 C C . VAL A 1 92 ? -14.116 5.909 17.732 1.00 92.94 92 VAL A C 1
ATOM 668 O O . VAL A 1 92 ? -13.109 5.200 17.734 1.00 92.94 92 VAL A O 1
ATOM 671 N N . CYS A 1 93 ? -14.170 7.107 17.173 1.00 93.12 93 CYS A N 1
ATOM 672 C CA . CYS A 1 93 ? -13.104 7.733 16.419 1.00 93.12 93 CYS A CA 1
ATOM 673 C C . CYS A 1 93 ? -12.657 9.028 17.090 1.00 93.12 93 CYS A C 1
ATOM 675 O O . CYS A 1 93 ? -13.475 9.761 17.643 1.00 93.12 93 CYS A O 1
ATOM 677 N N . ARG A 1 94 ? -11.361 9.336 17.008 1.00 94.44 94 ARG A N 1
ATOM 678 C CA . ARG A 1 94 ? -10.798 10.645 17.362 1.00 94.44 94 ARG A CA 1
ATOM 679 C C . ARG A 1 94 ? -10.365 11.372 16.097 1.00 94.44 94 ARG A C 1
ATOM 681 O O . ARG A 1 94 ? -9.601 10.814 15.309 1.00 94.44 94 ARG A O 1
ATOM 688 N N . CYS A 1 95 ? -10.839 12.601 15.927 1.00 93.94 95 CYS A N 1
ATOM 689 C CA . CYS A 1 95 ? -10.511 13.459 14.798 1.00 93.94 95 CYS A CA 1
ATOM 690 C C . CYS A 1 95 ? -9.055 13.935 14.873 1.00 93.94 95 CYS A C 1
ATOM 692 O O . CYS A 1 95 ? -8.592 14.405 15.919 1.00 93.94 95 CYS A O 1
ATOM 694 N N . GLY A 1 96 ? -8.343 13.810 13.757 1.00 90.00 96 GLY A N 1
ATOM 695 C CA . GLY A 1 96 ? -6.991 14.313 13.588 1.00 90.00 96 GLY A CA 1
ATOM 696 C C . GLY A 1 96 ? -6.941 15.842 13.503 1.00 90.00 96 GLY A C 1
ATOM 697 O O . GLY A 1 96 ? -7.966 16.504 13.329 1.00 90.00 96 GLY A O 1
ATOM 698 N N . PRO A 1 97 ? -5.743 16.431 13.633 1.00 92.19 97 PRO A N 1
ATOM 699 C CA . PRO A 1 97 ? -5.559 17.883 13.606 1.00 92.19 97 PRO A CA 1
ATOM 700 C C . PRO A 1 97 ? -5.876 18.516 12.241 1.00 92.19 97 PRO A C 1
ATOM 702 O O . PRO A 1 97 ? -6.152 19.707 12.169 1.00 92.19 97 PRO A O 1
ATOM 705 N N . ASP A 1 98 ? -5.860 17.729 11.165 1.00 88.69 98 ASP A N 1
ATOM 706 C CA . ASP A 1 98 ? -6.191 18.163 9.805 1.00 88.69 98 ASP A CA 1
ATOM 707 C C . ASP A 1 98 ? -7.703 18.302 9.553 1.00 88.69 98 ASP A C 1
ATOM 709 O O . ASP A 1 98 ? -8.100 18.750 8.477 1.00 88.69 98 ASP A O 1
ATOM 713 N N . GLY A 1 99 ? -8.546 17.882 10.509 1.00 90.00 99 GLY A N 1
ATOM 714 C CA . GLY A 1 99 ? -10.007 17.838 10.365 1.00 90.00 99 GLY A CA 1
ATOM 715 C C . GLY A 1 99 ? -10.494 16.885 9.269 1.00 90.00 99 GLY A C 1
ATOM 716 O O . GLY A 1 99 ? -11.660 16.945 8.883 1.00 90.00 99 GLY A O 1
ATOM 717 N N . LYS A 1 100 ? -9.583 16.058 8.735 1.00 87.62 100 LYS A N 1
ATOM 718 C CA . LYS A 1 100 ? -9.764 15.216 7.541 1.00 87.62 100 LYS A CA 1
ATOM 719 C C . LYS A 1 100 ? -9.414 13.750 7.775 1.00 87.62 100 LYS A C 1
ATOM 721 O O . LYS A 1 100 ? -9.726 12.893 6.948 1.00 87.62 100 LYS A O 1
ATOM 726 N N . SER A 1 101 ? -8.766 13.459 8.896 1.00 84.12 101 SER A N 1
ATOM 727 C CA . SER A 1 101 ? -8.381 12.122 9.320 1.00 84.12 101 SER A CA 1
ATOM 728 C C . SER A 1 101 ? -9.043 11.760 10.646 1.00 84.12 101 SER A C 1
ATOM 730 O O . SER A 1 101 ? -9.390 12.616 11.460 1.00 84.12 101 SER A O 1
ATOM 732 N N . GLY A 1 102 ? -9.221 10.464 10.886 1.00 87.75 102 GLY A N 1
ATOM 733 C CA . GLY A 1 102 ? -9.687 9.958 12.168 1.00 87.75 102 GLY A CA 1
ATOM 734 C C . GLY A 1 102 ? -9.072 8.610 12.503 1.00 87.75 102 GLY A C 1
ATOM 735 O O . GLY A 1 102 ? -8.877 7.765 11.630 1.00 87.75 102 GLY A O 1
ATOM 736 N N . ALA A 1 103 ? -8.754 8.413 13.780 1.00 88.88 103 ALA A N 1
ATOM 737 C CA . ALA A 1 103 ? -8.318 7.128 14.311 1.00 88.88 103 ALA A CA 1
ATOM 738 C C . ALA A 1 103 ? -9.476 6.484 15.076 1.00 88.88 103 ALA A C 1
ATOM 740 O O . ALA A 1 103 ? -9.908 7.017 16.097 1.00 88.88 103 ALA A O 1
ATOM 741 N N . CYS A 1 104 ? -9.969 5.351 14.576 1.00 91.19 104 CYS A N 1
ATOM 742 C CA . CYS A 1 104 ? -11.125 4.644 15.123 1.00 91.19 104 CYS A CA 1
ATOM 743 C C . CYS A 1 104 ? -10.740 3.349 15.840 1.00 91.19 104 CYS A C 1
ATOM 745 O O . CYS A 1 104 ? -9.769 2.680 15.471 1.00 91.19 104 CYS A O 1
ATOM 747 N N . THR A 1 105 ? -11.556 2.949 16.819 1.00 91.25 105 THR A N 1
ATOM 748 C CA . THR A 1 105 ? -11.563 1.567 17.314 1.00 91.25 105 THR A CA 1
ATOM 749 C C . THR A 1 105 ? -11.934 0.595 16.187 1.00 91.25 105 THR A C 1
ATOM 751 O O . THR A 1 105 ? -12.428 1.003 15.137 1.00 91.25 105 THR A O 1
ATOM 754 N N . ARG A 1 106 ? -11.687 -0.707 16.383 1.00 87.00 106 ARG A N 1
ATOM 755 C CA . ARG A 1 106 ? -11.936 -1.747 15.367 1.00 87.00 106 ARG A CA 1
ATOM 756 C C . ARG A 1 106 ? -12.752 -2.910 15.912 1.00 87.00 106 ARG A C 1
ATOM 758 O O . ARG A 1 106 ? -12.317 -4.057 15.914 1.00 87.00 106 ARG A O 1
ATOM 765 N N . LYS A 1 107 ? -13.929 -2.586 16.427 1.00 88.94 107 LYS A N 1
ATOM 766 C CA . LYS A 1 107 ? -14.942 -3.548 16.846 1.00 88.94 107 LYS A CA 1
ATOM 767 C C . LYS A 1 107 ? -15.673 -4.060 15.608 1.00 88.94 107 LYS A C 1
ATOM 769 O O . LYS A 1 107 ? -15.984 -3.271 14.714 1.00 88.94 107 LYS A O 1
ATOM 774 N N . ALA A 1 108 ? -15.945 -5.363 15.574 1.00 89.81 108 ALA A N 1
ATOM 775 C CA . ALA A 1 108 ? -16.906 -5.922 14.634 1.00 89.81 108 ALA A CA 1
ATOM 776 C C . ALA A 1 108 ? -18.287 -5.368 14.996 1.00 89.81 108 ALA A C 1
ATOM 778 O O . ALA A 1 108 ? -18.732 -5.518 16.136 1.00 89.81 108 ALA A O 1
ATOM 779 N N . CYS A 1 109 ? -18.920 -4.676 14.054 1.00 90.25 109 CYS A N 1
ATOM 780 C CA . CYS A 1 109 ? -20.210 -4.060 14.301 1.00 90.25 109 CYS A CA 1
ATOM 781 C C . CYS A 1 109 ? -21.354 -5.002 13.894 1.00 90.25 109 CYS A C 1
ATOM 783 O O . CYS A 1 109 ? -21.228 -5.693 12.880 1.00 90.25 109 CYS A O 1
ATOM 785 N N . PRO A 1 110 ? -22.458 -5.052 14.665 1.00 91.25 110 PRO A N 1
ATOM 786 C CA . PRO A 1 110 ? -23.642 -5.814 14.285 1.00 91.25 110 PRO A CA 1
ATOM 787 C C . PRO A 1 110 ? -24.216 -5.362 12.931 1.00 91.25 110 PRO A C 1
ATOM 789 O O . PRO A 1 110 ? -24.052 -4.199 12.551 1.00 91.25 110 PRO A O 1
ATOM 792 N N . PRO A 1 111 ? -24.940 -6.236 12.210 1.00 86.00 111 PRO A N 1
ATOM 793 C CA . PRO A 1 111 ? -25.675 -5.830 11.017 1.00 86.00 111 PRO A CA 1
ATOM 794 C C . PRO A 1 111 ? -26.621 -4.662 11.333 1.00 86.00 111 PRO A C 1
ATOM 796 O O . PRO A 1 111 ? -27.353 -4.704 12.318 1.00 86.00 111 PRO A O 1
ATOM 799 N N . GLY A 1 112 ? -26.607 -3.621 10.499 1.00 77.12 112 GLY A N 1
ATOM 800 C CA . GLY A 1 112 ? -27.511 -2.474 10.639 1.00 77.12 112 GLY A CA 1
ATOM 801 C C . GLY A 1 112 ? -27.054 -1.364 11.593 1.00 77.12 112 GLY A C 1
ATOM 802 O O . GLY A 1 112 ? -27.809 -0.423 11.815 1.00 77.12 112 GLY A O 1
ATOM 803 N N . SER A 1 113 ? -25.838 -1.419 12.143 1.00 72.75 113 SER A N 1
ATOM 804 C CA . SER A 1 113 ? -25.238 -0.240 12.780 1.00 72.75 113 SER A CA 1
ATOM 805 C C . SER A 1 113 ? -24.646 0.676 11.703 1.00 72.75 113 SER A C 1
ATOM 807 O O . SER A 1 113 ? -23.603 0.347 11.124 1.00 72.75 113 SER A O 1
ATOM 809 N N . TYR A 1 114 ? -25.325 1.786 11.421 1.00 62.66 114 TYR A N 1
ATOM 810 C CA . TYR A 1 114 ? -24.892 2.826 10.483 1.00 62.66 114 TYR A CA 1
ATOM 811 C C . TYR A 1 114 ? -24.248 3.988 11.238 1.00 62.66 114 TYR A C 1
ATOM 813 O O . TYR A 1 114 ? -24.788 4.356 12.305 1.00 62.66 114 TYR A O 1
#

InterPro domains:
  IPR008037 Pacifastin domain [PF05375] (41-76)
  IPR008037 Pacifastin domain [PF05375] (80-112)
  IPR008037 Pacifastin domain [PS51446] (38-73)
  IPR008037 Pacifastin domain [PS51446] (77-112)
  IPR016307 Protease inhibitor with pacifastin repeats [PIRSF001625] (21-113)
  IPR036201 Pacifastin domain superfamily [SSF57283] (38-71)
  IPR036201 Pacifastin domain superfamily [SSF57283] (79-110)

Sequence (114 aa):
MVSRTAALAVLVVALVLLACCNADPAAPETKVRVRRAEKRCTPNTTFKKDCNTCSCNKDGTAAVCTLKGCLSRSTRAVACTPGTTYKEQCNVCRCGPDGKSGACTRKACPPGSY